Protein AF-A0A8B9J4V5-F1 (afdb_monomer)

Nearest PDB structures (foldseek):
  5u72-assembly2_C  TM=7.079E-01  e=1.259E-05  Homo sapiens
  4nqe-assembly2_C  TM=6.577E-01  e=4.053E-06  Homo sapiens
  4gup-assembly2_C  TM=6.700E-01  e=1.769E-05  Homo sapiens
  4l8s-assembly1_C  TM=6.247E-01  e=9.146E-05  Bos taurus
  1r3h-assembly3_E  TM=4.208E-01  e=2.739E-03  Mus musculus

Foldseek 3Di:
DPPPALFDQDPNWTKKKKKKKWKAFPDDPAARIKIWIDINNHTQWIAGNVVLAIDGDDPVVVVVCVVPVPVRVVVSVVRNCCVCPVRNPPPDDDDDDPGMFMWMKMWMDTPVDIDTDGDGD

Organism: Astyanax mexicanus (NCBI:txid7994)

Mean predicted aligned error: 9.32 Å

InterPro domains:
  IPR011161 MHC class I-like antigen recognition-like [PF00129] (15-79)
  IPR011162 MHC classes I/II-like antigen recognition protein [SSF54452] (15-84)
  IPR037055 MHC class I-like antigen recognition-like superfamily [G3DSA:3.30.500.10] (14-88)
  IPR050208 Antigen-presenting and immune regulatory MHC class I-related [PTHR16675] (15-79)

Structure (mmCIF, N/CA/C/O backbone):
data_AF-A0A8B9J4V5-F1
#
_entry.id   AF-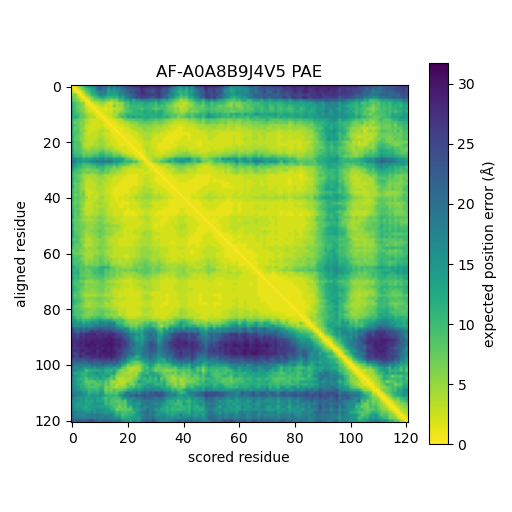A0A8B9J4V5-F1
#
loop_
_atom_site.group_PDB
_atom_site.id
_atom_site.type_symbol
_atom_site.label_atom_id
_atom_site.label_alt_id
_atom_site.label_comp_id
_atom_site.label_asym_id
_atom_site.label_entity_id
_atom_site.label_seq_id
_atom_site.pdbx_PDB_ins_code
_atom_site.Cartn_x
_atom_site.Cartn_y
_atom_site.Cartn_z
_atom_site.occupancy
_atom_site.B_iso_or_equiv
_atom_site.auth_seq_id
_atom_site.auth_comp_id
_atom_site.auth_asym_id
_atom_site.auth_atom_id
_atom_site.pdbx_PDB_model_num
ATOM 1 N N . VAL A 1 1 ? -16.315 10.382 7.952 1.00 37.84 1 VAL A N 1
ATOM 2 C CA . VAL A 1 1 ? -16.867 9.016 7.834 1.00 37.84 1 VAL A CA 1
ATOM 3 C C . VAL A 1 1 ? -15.758 8.084 8.271 1.00 37.84 1 VAL A C 1
ATOM 5 O O . VAL A 1 1 ? -14.775 7.970 7.551 1.00 37.84 1 VAL A O 1
ATOM 8 N N . GLU A 1 2 ? -15.838 7.581 9.500 1.00 45.06 2 GLU A N 1
ATOM 9 C CA . GLU A 1 2 ? -14.904 6.576 10.023 1.00 45.06 2 GLU A CA 1
ATOM 10 C C . GLU A 1 2 ? -15.069 5.318 9.153 1.00 45.06 2 GLU A C 1
ATOM 12 O O . GLU A 1 2 ? -16.216 4.938 8.883 1.00 45.06 2 GLU A O 1
ATOM 17 N N . PRO A 1 3 ? -13.990 4.744 8.593 1.00 52.16 3 PRO A N 1
ATOM 18 C CA . PRO A 1 3 ? -14.119 3.550 7.773 1.00 52.16 3 PRO A CA 1
ATOM 19 C C . PRO A 1 3 ? -14.739 2.432 8.618 1.00 52.16 3 PRO A C 1
ATOM 21 O O . PRO A 1 3 ? -14.485 2.334 9.817 1.00 52.16 3 PRO A O 1
ATOM 24 N N . GLN A 1 4 ? -15.596 1.621 7.999 1.00 53.38 4 GLN A N 1
ATOM 25 C CA . GLN A 1 4 ? -16.216 0.449 8.620 1.00 53.38 4 GLN A CA 1
ATOM 26 C C . GLN A 1 4 ? -15.150 -0.643 8.778 1.00 53.38 4 GLN A C 1
ATOM 28 O O . GLN A 1 4 ? -15.163 -1.642 8.069 1.00 53.38 4 GLN A O 1
ATOM 33 N N . THR A 1 5 ? -14.169 -0.422 9.647 1.00 61.75 5 THR A N 1
ATOM 34 C CA . THR A 1 5 ? -13.104 -1.387 9.891 1.00 61.75 5 THR A CA 1
ATOM 35 C C . THR A 1 5 ? -13.615 -2.499 10.805 1.00 61.75 5 THR A C 1
ATOM 37 O O . THR A 1 5 ? -14.456 -2.266 11.678 1.00 61.75 5 THR A O 1
ATOM 40 N N . ASN A 1 6 ? -13.113 -3.729 10.632 1.00 73.44 6 ASN A N 1
ATOM 41 C CA . ASN A 1 6 ? -13.451 -4.863 11.505 1.00 73.44 6 ASN A CA 1
ATOM 42 C C . ASN A 1 6 ? -12.721 -4.749 12.859 1.00 73.44 6 ASN A C 1
ATOM 44 O O . ASN A 1 6 ? -11.986 -5.649 13.270 1.00 73.44 6 ASN A O 1
ATOM 48 N N . VAL A 1 7 ? -12.885 -3.609 13.538 1.00 81.50 7 VAL A N 1
ATOM 49 C CA . VAL A 1 7 ? -12.220 -3.286 14.803 1.00 81.50 7 VAL A CA 1
ATOM 50 C C . VAL A 1 7 ? -12.655 -4.276 15.869 1.00 81.50 7 VAL A C 1
ATOM 52 O O . VAL A 1 7 ? -13.840 -4.404 16.190 1.00 81.50 7 VAL A O 1
ATOM 55 N N . LEU A 1 8 ? -11.682 -4.943 16.478 1.00 81.69 8 LEU A N 1
ATOM 56 C CA . LEU A 1 8 ? -11.948 -5.836 17.593 1.00 81.69 8 LEU A CA 1
ATOM 57 C C . LEU A 1 8 ? -12.141 -5.005 18.863 1.00 81.69 8 LEU A C 1
ATOM 59 O O . LEU A 1 8 ? -11.300 -4.181 19.216 1.00 81.69 8 LEU A O 1
ATOM 63 N N . THR A 1 9 ? -13.245 -5.230 19.574 1.00 83.00 9 THR A N 1
ATOM 64 C CA . THR A 1 9 ? -13.469 -4.632 20.898 1.00 83.00 9 THR A CA 1
ATOM 65 C C . THR A 1 9 ? -13.254 -5.700 21.960 1.00 83.00 9 THR A C 1
ATOM 67 O O . THR A 1 9 ? -14.018 -6.658 22.039 1.00 83.00 9 THR A O 1
ATOM 70 N N . ILE A 1 10 ? -12.212 -5.545 22.778 1.00 81.06 10 ILE A N 1
ATOM 71 C CA . ILE A 1 10 ? -11.876 -6.483 23.857 1.00 81.06 10 ILE A CA 1
ATOM 72 C C . ILE A 1 10 ? -11.976 -5.727 25.178 1.00 81.06 10 ILE A C 1
ATOM 74 O O . ILE A 1 10 ? -11.248 -4.761 25.391 1.00 81.06 10 ILE A O 1
ATOM 78 N N . ASN A 1 11 ? -12.882 -6.149 26.064 1.00 86.50 11 ASN A N 1
ATOM 79 C CA . ASN A 1 11 ? -13.113 -5.514 27.371 1.00 86.50 11 ASN A CA 1
ATOM 80 C C . ASN A 1 11 ? -13.381 -3.994 27.288 1.00 86.50 11 ASN A C 1
ATOM 82 O O . ASN A 1 11 ? -12.916 -3.230 28.127 1.00 86.50 11 ASN A O 1
ATOM 86 N N . GLY A 1 12 ? -14.091 -3.544 26.247 1.00 83.00 12 GLY A N 1
ATOM 87 C CA . GLY A 1 12 ? -14.386 -2.123 26.014 1.00 83.00 12 GLY A CA 1
ATOM 88 C C . GLY A 1 12 ? -13.245 -1.315 25.380 1.00 83.00 12 GLY A C 1
ATOM 89 O O . GLY A 1 12 ? -13.428 -0.134 25.101 1.00 83.00 12 GLY A O 1
ATOM 90 N N . VAL A 1 13 ? -12.094 -1.934 25.102 1.00 82.75 13 VAL A N 1
ATOM 91 C CA . VAL A 1 13 ? -10.969 -1.304 24.397 1.00 82.75 13 VAL A CA 1
ATOM 92 C C . VAL A 1 13 ? -11.043 -1.643 22.909 1.00 82.75 13 VAL A C 1
ATOM 94 O O . VAL A 1 13 ? -11.081 -2.823 22.547 1.00 82.75 13 VAL A O 1
ATOM 97 N N . LYS A 1 14 ? -11.031 -0.618 22.045 1.00 84.62 14 LYS A N 1
ATOM 98 C CA . LYS A 1 14 ? -10.863 -0.783 20.592 1.00 84.62 14 LYS A CA 1
ATOM 99 C C . LYS A 1 14 ? -9.416 -1.183 20.290 1.00 84.62 14 LYS A C 1
ATOM 101 O O . LYS A 1 14 ? -8.477 -0.505 20.709 1.00 84.62 14 LYS A O 1
ATOM 106 N N . LYS A 1 15 ? -9.249 -2.293 19.580 1.00 84.50 15 LYS A N 1
ATOM 107 C CA . LYS A 1 15 ? -7.967 -2.865 19.172 1.00 84.50 15 LYS A CA 1
ATOM 108 C C . LYS A 1 15 ? -7.835 -2.737 17.667 1.00 84.50 15 LYS A C 1
ATOM 110 O O . LYS A 1 15 ? -8.661 -3.287 16.939 1.00 84.50 15 LYS A O 1
ATOM 115 N N . HIS A 1 16 ? -6.780 -2.059 17.234 1.00 85.56 16 HIS A N 1
ATOM 116 C CA . HIS A 1 16 ? -6.459 -1.936 15.823 1.00 85.56 16 HIS A CA 1
ATOM 117 C C . HIS A 1 16 ? -5.276 -2.831 15.460 1.00 85.56 16 HIS A C 1
ATOM 119 O O . HIS A 1 16 ? -4.340 -3.020 16.243 1.00 85.56 16 HIS A O 1
ATOM 125 N N . SER A 1 17 ? -5.313 -3.392 14.259 1.00 85.38 17 SER A N 1
ATOM 126 C CA . SER A 1 17 ? -4.251 -4.244 13.728 1.00 85.38 17 SER A CA 1
ATOM 127 C C . SER A 1 17 ? -3.805 -3.747 12.363 1.00 85.38 17 SER A C 1
ATOM 129 O O . SER A 1 17 ? -4.627 -3.488 11.491 1.00 85.38 17 SER A O 1
ATOM 131 N N . LEU A 1 18 ? -2.495 -3.638 12.172 1.00 87.31 18 LEU A N 1
ATOM 132 C CA . LEU A 1 18 ? -1.867 -3.395 10.881 1.00 87.31 18 LEU A CA 1
ATOM 133 C C . LEU A 1 18 ? -1.054 -4.634 10.512 1.00 87.31 18 LEU A C 1
ATOM 135 O O . LEU A 1 18 ? -0.205 -5.073 11.289 1.00 87.31 18 LEU A O 1
ATOM 139 N N . ARG A 1 19 ? -1.308 -5.203 9.335 1.00 87.50 19 ARG A N 1
ATOM 140 C CA . ARG A 1 19 ? -0.560 -6.348 8.806 1.00 87.50 19 ARG A CA 1
ATOM 141 C C . ARG A 1 19 ? -0.011 -6.026 7.431 1.00 87.50 19 ARG A C 1
ATOM 143 O O . ARG A 1 19 ? -0.774 -5.646 6.546 1.00 87.50 19 ARG A O 1
ATOM 150 N N . ASN A 1 20 ? 1.289 -6.230 7.267 1.00 85.25 20 ASN A N 1
ATOM 151 C CA . ASN A 1 20 ? 1.982 -6.091 5.997 1.00 85.25 20 ASN A CA 1
ATOM 152 C C . ASN A 1 20 ? 2.434 -7.469 5.520 1.00 85.25 20 ASN A C 1
ATOM 154 O O . ASN A 1 20 ? 3.083 -8.213 6.258 1.00 85.25 20 ASN A O 1
ATOM 158 N N . PHE A 1 21 ? 2.082 -7.802 4.284 1.00 87.75 21 PHE A N 1
ATOM 159 C CA . PHE A 1 21 ? 2.484 -9.040 3.631 1.00 87.75 21 PHE A CA 1
ATOM 160 C C . PHE A 1 21 ? 3.405 -8.692 2.475 1.00 87.75 21 PHE A C 1
ATOM 162 O O . PHE A 1 21 ? 3.005 -7.958 1.574 1.00 87.75 21 PHE A O 1
ATOM 169 N N . PHE A 1 22 ? 4.611 -9.242 2.491 1.00 85.94 22 PHE A N 1
ATOM 170 C CA . PHE A 1 22 ? 5.577 -9.116 1.411 1.00 85.94 22 PHE A CA 1
ATOM 171 C C . PHE A 1 22 ? 5.739 -10.472 0.748 1.00 85.94 22 PHE A C 1
ATOM 173 O O . PHE A 1 22 ? 6.007 -11.463 1.428 1.00 85.94 22 PHE A O 1
ATOM 180 N N . THR A 1 23 ? 5.567 -10.526 -0.565 1.00 84.25 23 THR A N 1
ATOM 181 C CA . THR A 1 23 ? 5.710 -11.768 -1.326 1.00 84.25 23 THR A CA 1
ATOM 182 C C . THR A 1 23 ? 6.808 -11.590 -2.353 1.00 84.25 23 THR A C 1
ATOM 184 O O . THR A 1 23 ? 6.737 -10.661 -3.150 1.00 84.25 23 THR A O 1
ATOM 187 N N . GLY A 1 24 ? 7.803 -12.477 -2.323 1.00 81.62 24 GLY A N 1
ATOM 188 C CA . GLY A 1 24 ? 8.854 -12.573 -3.333 1.00 81.62 24 GLY A CA 1
ATOM 189 C C . GLY A 1 24 ? 8.743 -13.887 -4.107 1.00 81.62 24 GLY A C 1
ATOM 190 O O . GLY A 1 24 ? 8.751 -14.961 -3.493 1.00 81.62 24 GLY A O 1
ATOM 191 N N . VAL A 1 25 ? 8.635 -13.825 -5.436 1.00 79.88 25 VAL A N 1
ATOM 192 C CA . VAL A 1 25 ? 8.541 -15.009 -6.309 1.00 79.88 25 VAL A CA 1
ATOM 193 C C . VAL A 1 25 ? 9.352 -14.834 -7.583 1.00 79.88 25 VAL A C 1
ATOM 195 O O . VAL A 1 25 ? 9.415 -13.752 -8.142 1.00 79.88 25 VAL A O 1
ATOM 198 N N . THR A 1 26 ? 9.939 -15.915 -8.089 1.00 74.62 26 THR A N 1
ATOM 199 C CA . THR A 1 26 ? 10.714 -15.900 -9.336 1.00 74.62 26 THR A CA 1
ATOM 200 C C . THR A 1 26 ? 10.195 -16.965 -10.303 1.00 74.62 26 THR A C 1
ATOM 202 O O . THR A 1 26 ? 9.665 -17.996 -9.887 1.00 74.62 26 THR A O 1
ATOM 205 N N . GLY A 1 27 ? 10.333 -16.723 -11.611 1.00 69.94 27 GLY A N 1
ATOM 206 C CA . GLY A 1 27 ? 10.065 -17.734 -12.644 1.00 69.94 27 GLY A CA 1
ATOM 207 C C . GLY A 1 27 ? 8.590 -18.005 -12.971 1.00 69.94 27 GLY A C 1
ATOM 208 O O . GLY A 1 27 ? 8.288 -19.049 -13.545 1.00 69.94 27 GLY A O 1
ATOM 209 N N . ILE A 1 28 ? 7.675 -17.089 -12.638 1.00 78.00 28 ILE A N 1
ATOM 210 C CA . ILE A 1 28 ? 6.246 -17.157 -12.996 1.00 78.00 28 ILE A CA 1
ATOM 211 C C . ILE A 1 28 ? 5.760 -15.813 -13.563 1.00 78.00 28 ILE A C 1
ATOM 213 O O . ILE A 1 28 ? 6.390 -14.785 -13.334 1.00 78.00 28 ILE A O 1
ATOM 217 N N . ASN A 1 29 ? 4.634 -15.799 -14.290 1.00 82.88 29 ASN A N 1
ATOM 218 C CA . ASN A 1 29 ? 4.012 -14.573 -14.821 1.00 82.88 29 ASN A CA 1
ATOM 219 C C . ASN A 1 29 ? 3.244 -13.797 -13.726 1.00 82.88 29 ASN A C 1
ATOM 221 O O . ASN A 1 29 ? 2.036 -13.583 -13.822 1.00 82.88 29 ASN A O 1
ATOM 225 N N . PHE A 1 30 ? 3.938 -13.454 -12.644 1.00 83.81 30 PHE A N 1
ATOM 226 C CA . PHE A 1 30 ? 3.447 -12.704 -11.487 1.00 83.81 30 PHE A CA 1
ATOM 227 C C . PHE A 1 30 ? 4.542 -11.704 -11.073 1.00 83.81 30 PHE A C 1
ATOM 229 O O . PHE A 1 30 ? 5.714 -12.007 -11.308 1.00 83.81 30 PHE A O 1
ATOM 236 N N . PRO A 1 31 ? 4.210 -10.528 -10.502 1.00 87.44 31 PRO A N 1
ATOM 237 C CA . PRO A 1 31 ? 5.228 -9.575 -10.064 1.00 87.44 31 PRO A CA 1
ATOM 238 C C . PRO A 1 31 ? 6.242 -10.229 -9.129 1.00 87.44 31 PRO A C 1
ATOM 240 O O . PRO A 1 31 ? 5.861 -10.904 -8.175 1.00 87.44 31 PRO A O 1
ATOM 243 N N . GLU A 1 32 ? 7.531 -10.010 -9.384 1.00 87.69 32 GLU A N 1
ATOM 244 C CA . GLU A 1 32 ? 8.601 -10.620 -8.585 1.00 87.69 32 GLU A CA 1
ATOM 245 C C . GLU A 1 32 ? 8.505 -10.240 -7.102 1.00 87.69 32 GLU A C 1
ATOM 247 O O . GLU A 1 32 ? 8.871 -11.027 -6.229 1.00 87.69 32 GLU A O 1
ATOM 252 N N . PHE A 1 33 ? 7.948 -9.060 -6.818 1.00 87.88 33 PHE A N 1
ATOM 253 C CA . PHE A 1 33 ? 7.706 -8.573 -5.475 1.00 87.88 33 PHE A CA 1
ATOM 254 C C . PHE A 1 33 ? 6.356 -7.859 -5.370 1.00 87.88 33 PHE A C 1
ATOM 256 O O . PHE A 1 33 ? 6.036 -6.970 -6.164 1.00 87.88 33 PHE A O 1
ATOM 263 N N . THR A 1 34 ? 5.582 -8.203 -4.344 1.00 91.88 34 THR A N 1
ATOM 264 C CA . THR A 1 34 ? 4.365 -7.475 -3.970 1.00 91.88 34 THR A CA 1
ATOM 265 C C . THR A 1 34 ? 4.362 -7.141 -2.486 1.00 91.88 34 THR A C 1
ATOM 267 O O . THR A 1 34 ? 4.906 -7.884 -1.665 1.00 91.88 34 THR A O 1
ATOM 270 N N . ALA A 1 35 ? 3.725 -6.021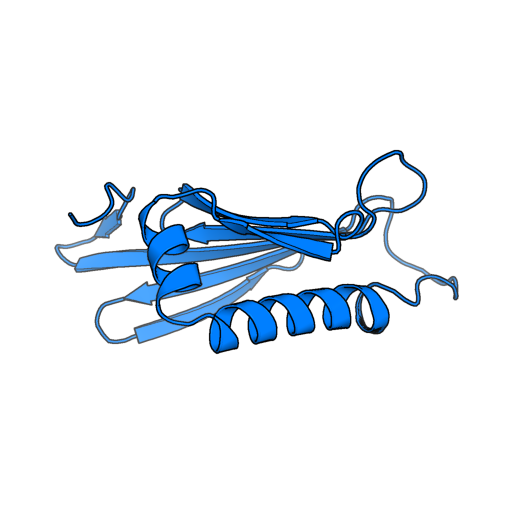 -2.139 1.00 91.88 35 ALA A N 1
ATOM 271 C CA . ALA A 1 35 ? 3.447 -5.660 -0.753 1.00 91.88 35 ALA A CA 1
ATOM 272 C C . ALA A 1 35 ? 1.957 -5.361 -0.569 1.00 91.88 35 ALA A C 1
ATOM 274 O O . ALA A 1 35 ? 1.361 -4.606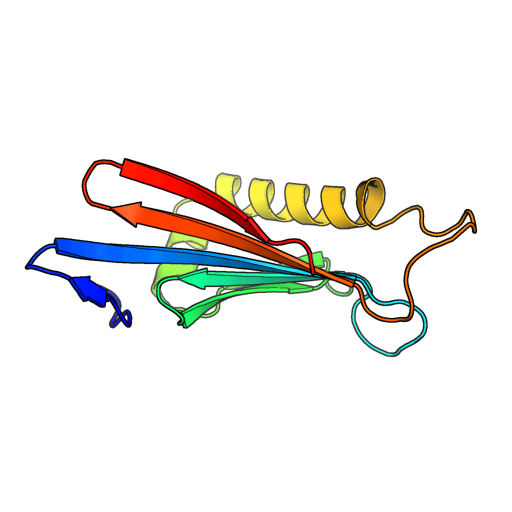 -1.337 1.00 91.88 35 ALA A O 1
ATOM 275 N N . VAL A 1 36 ? 1.342 -5.947 0.453 1.00 93.88 36 VAL A N 1
ATOM 276 C CA . VAL A 1 36 ? -0.075 -5.767 0.785 1.00 93.88 36 VAL A CA 1
ATOM 277 C C . VAL A 1 36 ? -0.180 -5.226 2.200 1.00 93.88 36 VAL A C 1
ATOM 279 O O . VAL A 1 36 ? 0.293 -5.872 3.132 1.00 93.88 36 VAL A O 1
ATOM 282 N N . GLY A 1 37 ? -0.828 -4.072 2.358 1.00 91.75 37 GLY A N 1
ATOM 283 C CA . GLY A 1 37 ? -1.143 -3.500 3.665 1.00 91.75 37 GLY A CA 1
ATOM 284 C C . GLY A 1 37 ? -2.609 -3.721 4.025 1.00 91.75 37 GLY A C 1
ATOM 285 O O . GLY A 1 37 ? -3.510 -3.409 3.238 1.00 91.75 37 GLY A O 1
ATOM 286 N N . MET A 1 38 ? -2.836 -4.244 5.229 1.00 92.00 38 MET A N 1
ATOM 287 C CA . MET A 1 38 ? -4.154 -4.521 5.795 1.00 92.00 38 MET A CA 1
ATOM 288 C C . MET A 1 38 ? -4.334 -3.771 7.114 1.00 92.00 38 MET A C 1
ATOM 290 O O . MET A 1 38 ? -3.508 -3.934 8.009 1.00 92.00 38 MET A O 1
ATOM 294 N N . VAL A 1 39 ? -5.432 -3.037 7.279 1.00 88.75 39 VAL A N 1
ATOM 295 C CA . VAL A 1 39 ? -5.842 -2.461 8.567 1.00 88.75 39 VAL A CA 1
ATOM 296 C C . VAL A 1 39 ? -7.119 -3.149 9.023 1.00 88.75 39 VAL A C 1
ATOM 298 O O . VAL A 1 39 ? -8.066 -3.261 8.255 1.00 88.75 39 VAL A O 1
ATOM 301 N N . ASP A 1 40 ? -7.134 -3.691 10.239 1.00 89.19 40 ASP A N 1
ATOM 302 C CA . ASP A 1 40 ? -8.297 -4.383 10.813 1.00 89.19 40 ASP A CA 1
ATOM 303 C C . ASP A 1 40 ? -8.872 -5.467 9.883 1.00 89.19 40 ASP A C 1
ATOM 305 O O . ASP A 1 40 ? -10.077 -5.665 9.751 1.00 89.19 40 ASP A O 1
ATOM 309 N N . GLY A 1 41 ? -7.975 -6.171 9.184 1.00 88.31 41 GLY A N 1
ATOM 310 C CA . GLY A 1 41 ? -8.341 -7.218 8.228 1.00 88.31 41 GLY A CA 1
ATOM 311 C C . GLY A 1 41 ? -8.895 -6.727 6.887 1.00 88.31 41 GLY A C 1
ATOM 312 O O . GLY A 1 41 ? -9.224 -7.568 6.057 1.00 88.31 41 GLY A O 1
ATOM 313 N N . GLU A 1 42 ? -8.944 -5.420 6.635 1.00 91.31 42 GLU A N 1
ATOM 314 C CA . GLU A 1 42 ? -9.305 -4.830 5.344 1.00 91.31 42 GLU A CA 1
ATOM 315 C C . GLU A 1 42 ? -8.056 -4.372 4.581 1.00 91.31 42 GLU A C 1
ATOM 317 O O . GLU A 1 42 ? -7.183 -3.699 5.133 1.00 91.31 42 GLU A O 1
ATOM 322 N N . GLN A 1 43 ? -7.964 -4.722 3.296 1.00 93.31 43 GLN A N 1
ATOM 323 C CA . GLN A 1 43 ? -6.868 -4.268 2.446 1.00 93.31 43 GLN A CA 1
ATOM 324 C C . GLN A 1 43 ? -7.031 -2.791 2.111 1.00 93.31 43 GLN A C 1
ATOM 326 O O . GLN A 1 43 ? -8.002 -2.409 1.464 1.00 93.31 43 GLN A O 1
ATOM 331 N N . PHE A 1 44 ? -6.030 -1.980 2.446 1.00 92.44 44 PHE A N 1
ATOM 332 C CA . PHE A 1 44 ? -6.037 -0.560 2.097 1.00 92.44 44 PHE A CA 1
ATOM 333 C C . PHE A 1 44 ? -5.020 -0.197 1.018 1.00 92.44 44 PHE A C 1
ATOM 335 O O . PHE A 1 44 ? -5.194 0.812 0.336 1.00 92.44 44 PHE A O 1
ATOM 342 N N . VAL A 1 45 ? -3.995 -1.026 0.799 1.00 94.44 45 VAL A N 1
ATOM 343 C CA . VAL A 1 45 ? -2.949 -0.735 -0.184 1.00 94.44 45 VAL A CA 1
ATOM 344 C C . VAL A 1 45 ? -2.356 -1.995 -0.820 1.00 94.44 45 VAL A C 1
ATOM 346 O O . VAL A 1 45 ? -2.339 -3.074 -0.222 1.00 94.44 45 VAL A O 1
ATOM 349 N N . HIS A 1 46 ? -1.892 -1.857 -2.063 1.00 95.31 46 HIS A N 1
ATOM 350 C CA . HIS A 1 46 ? -1.171 -2.889 -2.807 1.00 95.31 46 HIS A CA 1
ATOM 351 C C . HIS A 1 46 ? -0.022 -2.282 -3.608 1.00 95.31 46 HIS A C 1
ATOM 353 O O . HIS A 1 46 ? -0.261 -1.367 -4.389 1.00 95.31 46 HIS A O 1
ATOM 359 N N . TYR A 1 47 ? 1.178 -2.828 -3.474 1.00 94.69 47 TYR A N 1
ATOM 360 C CA . TYR A 1 47 ? 2.318 -2.538 -4.335 1.00 94.69 47 TYR A CA 1
ATOM 361 C C . TYR A 1 47 ? 2.621 -3.718 -5.252 1.00 94.69 47 TYR A C 1
ATOM 363 O O . TYR A 1 47 ? 2.608 -4.868 -4.810 1.00 94.69 47 TYR A O 1
ATOM 371 N N . ASP A 1 48 ? 2.943 -3.403 -6.503 1.00 92.62 48 ASP A N 1
ATOM 372 C CA . ASP A 1 48 ? 3.292 -4.350 -7.559 1.00 92.62 48 ASP A CA 1
ATOM 373 C C . ASP A 1 48 ? 4.631 -3.944 -8.194 1.00 92.62 48 ASP A C 1
ATOM 375 O O . ASP A 1 48 ? 4.780 -2.807 -8.650 1.00 92.62 48 ASP A O 1
ATOM 379 N N . SER A 1 49 ? 5.618 -4.847 -8.224 1.00 91.88 49 SER A N 1
ATOM 380 C CA . SER A 1 49 ? 6.945 -4.541 -8.769 1.00 91.88 49 SER A CA 1
ATOM 381 C C . SER A 1 49 ? 7.010 -4.430 -10.295 1.00 91.88 49 SER A C 1
ATOM 383 O O . SER A 1 49 ? 7.960 -3.826 -10.802 1.00 91.88 49 SER A O 1
ATOM 385 N N . ASN A 1 50 ? 6.015 -4.939 -11.032 1.00 91.62 50 ASN A N 1
ATOM 386 C C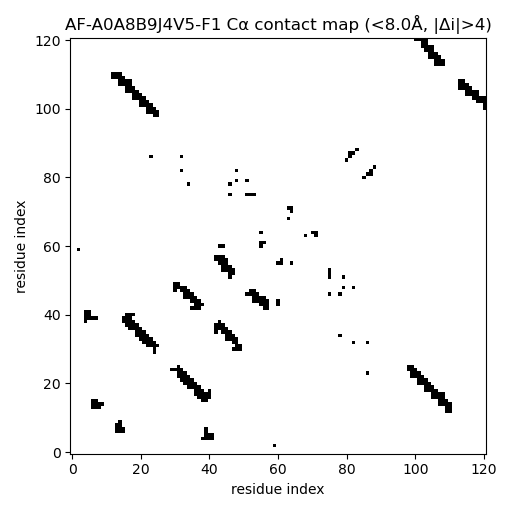A . ASN A 1 50 ? 5.932 -4.775 -12.484 1.00 91.62 50 ASN A CA 1
ATOM 387 C C . ASN A 1 50 ? 5.566 -3.336 -12.841 1.00 91.62 50 ASN A C 1
ATOM 389 O O . ASN A 1 50 ? 6.173 -2.745 -13.733 1.00 91.62 50 ASN A O 1
ATOM 393 N N . THR A 1 51 ? 4.585 -2.761 -12.139 1.00 93.38 51 THR A N 1
ATOM 394 C CA . THR A 1 51 ? 4.188 -1.359 -12.346 1.00 93.38 51 THR A CA 1
ATOM 395 C C . THR A 1 51 ? 5.032 -0.398 -11.514 1.00 93.38 51 THR A C 1
ATOM 397 O O . THR A 1 51 ? 5.116 0.777 -11.848 1.00 93.38 51 THR A O 1
ATOM 400 N N . ARG A 1 52 ? 5.680 -0.898 -10.452 1.00 91.44 52 ARG A N 1
ATOM 401 C CA . ARG A 1 52 ? 6.405 -0.124 -9.429 1.00 91.44 52 ARG A CA 1
ATOM 402 C C . ARG A 1 52 ? 5.535 0.947 -8.778 1.00 91.44 52 ARG A C 1
ATOM 404 O O . ARG A 1 52 ? 6.018 2.015 -8.415 1.00 91.44 52 ARG A O 1
ATOM 411 N N . GLU A 1 53 ? 4.255 0.638 -8.616 1.00 91.62 53 GLU A N 1
ATOM 412 C CA . GLU A 1 53 ? 3.259 1.559 -8.076 1.00 91.62 53 GLU A CA 1
ATOM 413 C C . GLU A 1 53 ? 2.643 0.997 -6.805 1.00 91.62 53 GLU A C 1
ATOM 415 O O . GLU 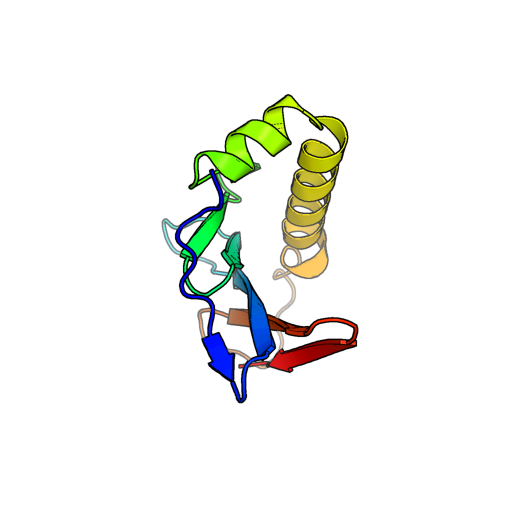A 1 53 ? 2.233 -0.165 -6.756 1.00 91.62 53 GLU A O 1
ATOM 420 N N . GLN A 1 54 ? 2.489 1.867 -5.812 1.00 92.69 54 GLN A N 1
ATOM 421 C CA . GLN A 1 54 ? 1.632 1.635 -4.665 1.00 92.69 54 GLN A CA 1
ATOM 422 C C . GLN A 1 54 ? 0.224 2.151 -4.995 1.00 92.69 54 GLN A C 1
ATOM 424 O O . GLN A 1 54 ? 0.040 3.311 -5.362 1.00 92.69 54 GLN A O 1
ATOM 429 N N . ARG A 1 55 ? -0.783 1.276 -4.914 1.00 94.69 55 ARG A N 1
ATOM 430 C CA . ARG A 1 55 ? -2.171 1.555 -5.305 1.00 94.69 55 ARG A CA 1
ATOM 431 C C . ARG A 1 55 ? -3.101 1.552 -4.092 1.00 94.69 55 ARG A C 1
ATOM 433 O O . ARG A 1 55 ? -3.189 0.523 -3.412 1.00 94.69 55 ARG A O 1
ATOM 440 N N . PRO A 1 56 ? -3.844 2.646 -3.850 1.00 94.12 56 PRO A N 1
ATOM 441 C CA . PRO A 1 56 ? -4.836 2.696 -2.786 1.00 94.12 56 PRO A CA 1
ATOM 442 C C . PRO A 1 56 ? -6.041 1.800 -3.113 1.00 94.12 56 PRO A C 1
ATOM 444 O O . PRO A 1 56 ? -6.498 1.746 -4.258 1.00 94.12 56 PRO A O 1
ATOM 447 N N . LYS A 1 57 ? -6.572 1.098 -2.108 1.00 94.56 57 LYS A N 1
ATOM 448 C CA . LYS A 1 57 ? -7.721 0.181 -2.241 1.00 94.56 57 LYS A CA 1
ATOM 449 C C . LYS A 1 57 ? -8.997 0.675 -1.560 1.00 94.56 57 LYS A C 1
ATOM 451 O O . LYS A 1 57 ? -10.070 0.182 -1.887 1.00 94.56 57 LYS A O 1
ATOM 456 N N . THR A 1 58 ? -8.900 1.684 -0.698 1.00 89.88 58 THR A N 1
ATOM 457 C CA . THR A 1 58 ? -10.039 2.285 0.013 1.00 89.88 58 THR A CA 1
ATOM 458 C C . THR A 1 58 ? -10.105 3.796 -0.220 1.00 89.88 58 THR A C 1
ATOM 460 O O . THR A 1 58 ? -9.112 4.435 -0.565 1.00 89.88 58 THR A O 1
ATOM 463 N N . GLU A 1 59 ? -11.279 4.402 -0.029 1.00 90.38 59 GLU A N 1
ATOM 464 C CA . GLU A 1 59 ? -11.463 5.847 -0.252 1.00 90.38 59 GLU A CA 1
ATOM 465 C C . GLU A 1 59 ? -10.677 6.717 0.731 1.00 90.38 59 GLU A C 1
ATOM 467 O O . GLU A 1 59 ? -10.237 7.810 0.384 1.00 90.38 59 GLU A O 1
ATOM 472 N N . TRP A 1 60 ? -10.478 6.245 1.961 1.00 87.88 60 TRP A N 1
ATOM 473 C CA . TRP A 1 60 ? -9.744 7.014 2.960 1.00 87.88 60 TRP A CA 1
ATOM 474 C C . TRP A 1 60 ? -8.256 7.105 2.615 1.00 87.88 60 TRP A C 1
ATOM 476 O O . TRP A 1 60 ? -7.687 8.184 2.746 1.00 87.88 60 TRP A O 1
ATOM 486 N N . ILE A 1 61 ? -7.641 6.034 2.095 1.00 90.69 61 ILE A N 1
ATOM 487 C CA . ILE A 1 61 ? -6.228 6.098 1.714 1.00 90.69 61 ILE A CA 1
ATOM 488 C C . ILE A 1 61 ? -6.038 6.938 0.446 1.00 90.69 61 ILE A C 1
ATOM 490 O O . ILE A 1 61 ? -5.055 7.656 0.351 1.00 90.69 61 ILE A O 1
ATOM 494 N N . LYS A 1 62 ? -7.007 6.969 -0.485 1.00 90.81 62 LYS A N 1
ATOM 495 C CA . LYS A 1 62 ? -6.958 7.871 -1.654 1.00 90.81 62 LYS A CA 1
ATOM 496 C C . LYS A 1 62 ? -6.875 9.342 -1.248 1.00 90.81 62 LYS A C 1
ATOM 498 O O . LYS A 1 62 ? -6.191 10.107 -1.916 1.00 90.81 62 LYS A O 1
ATOM 503 N N . LYS A 1 63 ? -7.557 9.726 -0.164 1.00 89.88 63 LYS A N 1
ATOM 504 C CA . LYS A 1 63 ? -7.455 11.083 0.388 1.00 89.88 63 LYS A CA 1
ATOM 505 C C . LYS A 1 63 ? -6.052 11.353 0.911 1.00 89.88 63 LYS A C 1
ATOM 507 O O . LYS A 1 63 ? -5.475 12.350 0.519 1.00 89.88 63 LYS A O 1
ATOM 512 N N . VAL A 1 64 ? -5.465 10.413 1.658 1.00 86.50 64 VAL A N 1
ATOM 513 C CA . VAL A 1 64 ? -4.068 10.516 2.123 1.00 86.50 64 VAL A CA 1
ATOM 514 C C . VAL A 1 64 ? -3.096 10.694 0.954 1.00 86.50 64 VAL A C 1
ATOM 516 O O . VAL A 1 64 ? -2.225 11.546 1.035 1.00 86.50 64 VAL A O 1
ATOM 519 N N . VAL A 1 65 ? -3.274 9.964 -0.156 1.00 89.38 65 VAL A N 1
ATOM 520 C CA . VAL A 1 65 ? -2.441 10.138 -1.366 1.00 89.38 65 VAL A CA 1
ATOM 521 C C . VAL A 1 65 ? -2.518 11.567 -1.918 1.00 89.38 65 VAL A C 1
ATOM 523 O O . VAL A 1 65 ? -1.517 12.093 -2.395 1.00 89.38 65 VAL A O 1
ATOM 526 N N . GLY A 1 66 ? -3.703 12.184 -1.892 1.00 87.56 66 GLY A N 1
ATOM 527 C CA . GLY A 1 66 ? -3.899 13.558 -2.358 1.00 87.56 66 GLY A CA 1
ATOM 528 C C . GLY A 1 66 ? -3.433 14.619 -1.358 1.00 87.56 66 GLY A C 1
ATOM 529 O O . GLY A 1 66 ? -2.905 15.647 -1.773 1.00 87.56 66 GLY A O 1
ATOM 530 N N . ASP A 1 67 ? -3.620 14.361 -0.064 1.00 92.31 67 ASP A N 1
ATOM 531 C CA . ASP A 1 67 ? -3.307 15.290 1.022 1.00 92.31 67 ASP A CA 1
ATOM 532 C C . ASP A 1 67 ? -1.799 15.308 1.346 1.00 92.31 67 ASP A C 1
ATOM 534 O O . ASP A 1 67 ? -1.266 16.357 1.701 1.00 92.31 67 ASP A O 1
ATOM 538 N N . ASP A 1 68 ? -1.105 14.172 1.196 1.00 91.19 68 ASP A N 1
ATOM 539 C CA . ASP A 1 68 ? 0.328 14.007 1.471 1.00 91.19 68 ASP A CA 1
ATOM 540 C C . ASP A 1 68 ? 1.012 13.131 0.402 1.00 91.19 68 ASP A C 1
ATOM 542 O O . ASP A 1 68 ? 1.302 11.940 0.576 1.00 91.19 68 ASP A O 1
ATOM 546 N N . ALA A 1 69 ? 1.261 13.745 -0.755 1.00 90.75 69 ALA A N 1
ATOM 547 C CA . ALA A 1 69 ? 1.918 13.084 -1.879 1.00 90.75 69 ALA A CA 1
ATOM 548 C C . ALA A 1 69 ? 3.396 12.743 -1.600 1.00 90.75 69 ALA A C 1
ATOM 550 O O . ALA A 1 69 ? 3.916 11.781 -2.166 1.00 90.75 69 ALA A O 1
ATOM 551 N N . GLU A 1 70 ? 4.075 13.508 -0.737 1.00 93.12 70 GLU A N 1
ATOM 552 C CA . GLU A 1 70 ? 5.482 13.272 -0.383 1.00 93.12 70 GLU A CA 1
ATOM 553 C C . GLU A 1 70 ? 5.632 12.012 0.474 1.00 93.12 70 GLU A C 1
ATOM 555 O O . GLU A 1 70 ? 6.510 11.180 0.210 1.00 93.12 70 GLU A O 1
ATOM 560 N N . TYR A 1 71 ? 4.738 11.819 1.449 1.00 87.81 71 TYR A N 1
ATOM 561 C CA . TYR A 1 71 ? 4.662 10.579 2.214 1.00 87.81 71 TYR A CA 1
ATOM 562 C C . TYR A 1 71 ? 4.434 9.373 1.296 1.00 87.81 71 TYR A C 1
ATOM 564 O O . TYR A 1 71 ? 5.164 8.383 1.372 1.00 87.81 71 TYR A O 1
ATOM 572 N N . TRP A 1 72 ? 3.473 9.470 0.373 1.00 91.88 72 TRP A N 1
ATOM 573 C CA . TRP A 1 72 ? 3.156 8.371 -0.542 1.00 91.88 72 TRP A CA 1
ATOM 574 C C . TRP A 1 72 ? 4.316 7.996 -1.476 1.00 91.88 72 TRP A C 1
ATOM 576 O O . TRP A 1 72 ? 4.596 6.812 -1.692 1.00 91.88 72 TRP A O 1
ATOM 586 N N . ASP A 1 73 ? 5.017 8.994 -2.019 1.00 93.19 73 ASP A N 1
ATOM 587 C CA . ASP A 1 73 ? 6.210 8.780 -2.843 1.00 93.19 73 ASP A CA 1
ATOM 588 C C . ASP A 1 73 ? 7.349 8.148 -2.027 1.00 93.19 73 ASP A C 1
ATOM 590 O O . ASP A 1 73 ? 8.024 7.229 -2.498 1.00 93.19 73 ASP A O 1
ATOM 594 N N . THR A 1 74 ? 7.520 8.569 -0.772 1.00 93.12 74 THR A N 1
ATOM 595 C CA . THR A 1 74 ? 8.520 7.999 0.139 1.00 93.12 74 THR A CA 1
ATOM 596 C C . THR A 1 74 ? 8.246 6.523 0.428 1.00 93.12 74 THR A C 1
ATOM 598 O O . THR A 1 74 ? 9.147 5.695 0.273 1.00 93.12 74 THR A O 1
ATOM 601 N N . GLU A 1 75 ? 7.008 6.161 0.772 1.00 91.38 75 GLU A N 1
ATOM 602 C CA . GLU A 1 75 ? 6.605 4.762 0.982 1.00 91.38 75 GLU A CA 1
ATOM 603 C C . GLU A 1 75 ? 6.816 3.921 -0.286 1.00 91.38 75 GLU A C 1
ATOM 605 O O . GLU A 1 75 ? 7.395 2.830 -0.240 1.00 91.38 75 GLU A O 1
ATOM 610 N N . THR A 1 76 ? 6.458 4.467 -1.452 1.00 92.19 76 THR A N 1
ATOM 611 C CA . THR A 1 76 ? 6.669 3.793 -2.740 1.00 92.19 76 THR A CA 1
ATOM 612 C C . THR A 1 76 ? 8.161 3.546 -3.001 1.00 92.19 76 THR A C 1
ATOM 614 O O . THR A 1 76 ? 8.552 2.446 -3.403 1.00 92.19 76 THR A O 1
ATOM 617 N N . LYS A 1 77 ? 9.029 4.528 -2.724 1.00 93.81 77 LYS A N 1
ATOM 618 C CA . LYS A 1 77 ? 10.491 4.396 -2.853 1.00 93.81 77 LYS A CA 1
ATOM 619 C C . LYS A 1 77 ? 11.078 3.370 -1.887 1.00 93.81 77 LYS A C 1
ATOM 621 O O . LYS A 1 77 ? 11.990 2.642 -2.279 1.00 93.81 77 LYS A O 1
ATOM 626 N N . ILE A 1 78 ? 10.555 3.268 -0.664 1.00 90.06 78 ILE A N 1
ATOM 627 C CA . ILE A 1 78 ? 10.965 2.241 0.306 1.00 90.06 78 ILE A CA 1
ATOM 628 C C . ILE A 1 78 ? 10.649 0.844 -0.237 1.00 90.06 78 ILE A C 1
ATOM 630 O O . ILE A 1 78 ? 11.502 -0.042 -0.178 1.00 90.06 78 ILE A O 1
ATOM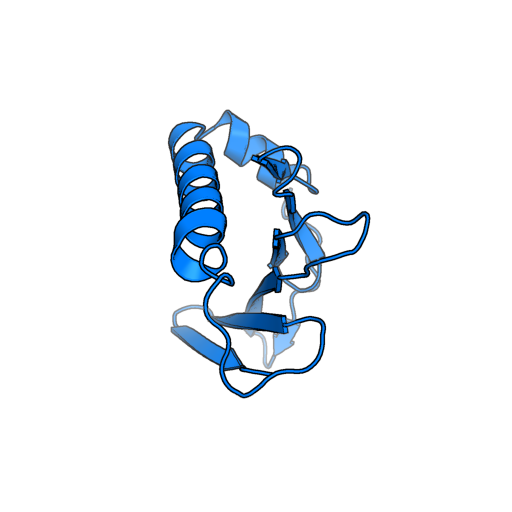 634 N N . LEU A 1 79 ? 9.465 0.646 -0.823 1.00 90.12 79 LEU A N 1
ATOM 635 C CA . LEU A 1 79 ? 9.073 -0.637 -1.414 1.00 90.12 79 LEU A CA 1
ATOM 636 C C . LEU A 1 79 ? 9.906 -0.988 -2.652 1.00 90.12 79 LEU A C 1
ATOM 638 O O . LEU A 1 79 ? 10.319 -2.138 -2.805 1.00 90.12 79 LEU A O 1
ATOM 642 N N . ILE A 1 80 ? 10.230 0.002 -3.490 1.00 91.06 80 ILE A N 1
ATOM 643 C CA . ILE A 1 80 ? 11.173 -0.172 -4.605 1.00 91.06 80 ILE A CA 1
ATOM 644 C C . ILE A 1 80 ? 12.551 -0.580 -4.074 1.00 91.06 80 ILE A C 1
ATOM 646 O O . ILE A 1 80 ? 13.135 -1.534 -4.578 1.00 91.06 80 ILE A O 1
ATOM 650 N N . HIS A 1 81 ? 13.060 0.101 -3.046 1.00 88.25 81 HIS A N 1
ATOM 651 C CA . HIS A 1 81 ? 14.351 -0.221 -2.443 1.00 88.25 81 HIS A CA 1
ATOM 652 C C . HIS A 1 81 ? 14.363 -1.631 -1.838 1.00 88.25 81 HIS A C 1
ATOM 654 O O . HIS A 1 81 ? 15.311 -2.388 -2.052 1.00 88.25 81 HIS A O 1
ATOM 660 N N . ALA A 1 82 ? 13.300 -2.014 -1.126 1.00 82.88 82 ALA A N 1
ATOM 661 C CA . ALA A 1 82 ? 13.145 -3.359 -0.585 1.00 82.88 82 ALA A CA 1
ATOM 662 C C . ALA A 1 82 ? 13.170 -4.403 -1.708 1.00 82.88 82 ALA A C 1
ATOM 664 O O . ALA A 1 82 ? 13.916 -5.378 -1.612 1.00 82.88 82 ALA A O 1
ATOM 665 N N . HIS A 1 83 ? 12.430 -4.170 -2.795 1.00 84.38 83 HIS A N 1
ATOM 666 C CA . HIS A 1 83 ? 12.451 -5.032 -3.971 1.00 84.38 83 HIS A CA 1
ATOM 667 C C . HIS A 1 83 ? 13.852 -5.145 -4.584 1.00 84.38 83 HIS A C 1
ATOM 6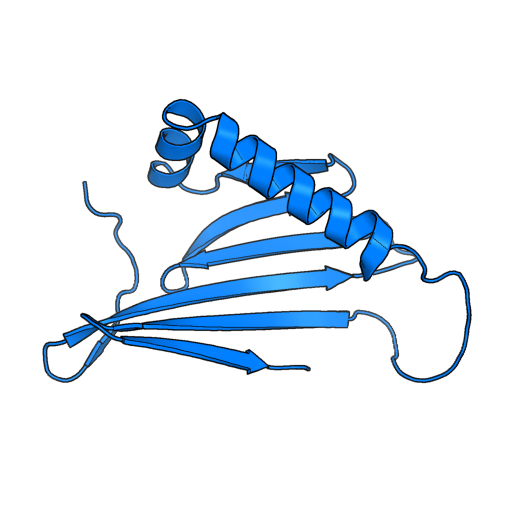69 O O . HIS A 1 83 ? 14.279 -6.253 -4.868 1.00 84.38 83 HIS A O 1
ATOM 675 N N . THR A 1 84 ? 14.594 -4.051 -4.774 1.00 80.88 84 THR A N 1
ATOM 676 C CA . THR A 1 84 ? 15.868 -4.094 -5.515 1.00 80.88 84 THR A CA 1
ATOM 677 C C . THR A 1 84 ? 17.071 -4.530 -4.679 1.00 80.88 84 THR A C 1
ATOM 679 O O . THR A 1 84 ? 17.999 -5.124 -5.225 1.00 80.88 84 THR A O 1
ATOM 682 N N . HIS A 1 85 ? 17.089 -4.243 -3.374 1.00 71.69 85 HIS A N 1
ATOM 683 C CA . HIS A 1 85 ? 18.262 -4.477 -2.519 1.00 71.69 85 HIS A CA 1
ATOM 684 C C . HIS A 1 85 ? 18.078 -5.607 -1.513 1.00 71.69 85 HIS A C 1
ATOM 686 O O . HIS A 1 85 ? 19.026 -6.351 -1.266 1.00 71.69 85 HIS A O 1
ATOM 692 N N . THR A 1 86 ? 16.882 -5.753 -0.946 1.00 63.78 86 THR A N 1
ATOM 693 C CA . THR A 1 86 ? 16.608 -6.782 0.067 1.00 63.78 86 THR A CA 1
ATOM 694 C C . THR A 1 86 ? 16.129 -8.070 -0.589 1.00 63.78 86 THR A C 1
ATOM 696 O O . THR A 1 86 ? 16.633 -9.146 -0.280 1.00 63.78 86 THR A O 1
ATOM 699 N N . TYR A 1 87 ? 15.193 -7.946 -1.530 1.00 62.94 87 TYR A N 1
ATOM 700 C CA . TYR A 1 87 ? 14.612 -9.055 -2.285 1.00 62.94 87 TYR A CA 1
ATOM 701 C C . TYR A 1 87 ? 15.166 -9.160 -3.719 1.00 62.94 87 TYR A C 1
ATOM 703 O O . TYR A 1 87 ? 14.791 -10.062 -4.445 1.00 62.94 87 TYR A O 1
ATOM 711 N N . GLY A 1 88 ? 16.056 -8.264 -4.151 1.00 55.66 88 GLY A N 1
ATOM 712 C CA . GLY A 1 88 ? 16.565 -8.226 -5.529 1.00 55.66 88 GLY A CA 1
ATOM 713 C C . GLY A 1 88 ? 17.825 -9.061 -5.808 1.00 55.66 88 GLY A C 1
ATOM 714 O O . GLY A 1 88 ? 17.966 -9.574 -6.920 1.00 55.66 88 GLY A O 1
ATOM 715 N N . PRO A 1 89 ? 18.770 -9.272 -4.863 1.00 53.75 89 PRO A N 1
ATOM 716 C CA . PRO A 1 89 ? 19.969 -10.054 -5.147 1.00 53.75 89 PRO A CA 1
ATOM 717 C C . PRO A 1 89 ? 19.744 -11.560 -4.918 1.00 53.75 89 PRO A C 1
ATOM 719 O O . PRO A 1 89 ? 20.460 -12.190 -4.147 1.00 53.75 89 PRO A O 1
ATOM 722 N N . PHE A 1 90 ? 18.808 -12.184 -5.642 1.00 51.25 90 PHE A N 1
ATOM 723 C CA . PHE A 1 90 ? 18.651 -13.653 -5.672 1.00 51.25 90 PHE A CA 1
ATOM 724 C C . PHE A 1 90 ? 19.613 -14.367 -6.651 1.00 51.25 90 PHE A C 1
ATOM 726 O O . PHE A 1 90 ? 19.440 -15.540 -6.970 1.00 51.25 90 PHE A O 1
ATOM 733 N N . HIS A 1 91 ? 20.676 -13.691 -7.102 1.00 45.12 91 HIS A N 1
ATOM 734 C CA . HIS A 1 91 ? 21.673 -14.228 -8.043 1.00 45.12 91 HIS A CA 1
ATOM 735 C C . HIS A 1 91 ? 22.852 -14.991 -7.399 1.00 45.12 91 HIS A C 1
ATOM 737 O O . HIS A 1 91 ? 23.805 -15.335 -8.101 1.00 45.12 91 HIS A O 1
ATOM 743 N N . ARG A 1 92 ? 22.835 -15.298 -6.092 1.00 38.06 92 ARG A N 1
ATOM 744 C CA . ARG A 1 92 ? 23.823 -16.218 -5.489 1.00 38.06 92 ARG A CA 1
ATOM 745 C C . ARG A 1 92 ? 23.136 -17.378 -4.764 1.00 38.06 92 ARG A C 1
ATOM 747 O O . ARG A 1 92 ? 22.437 -17.141 -3.782 1.00 38.06 92 ARG A O 1
ATOM 754 N N . PRO A 1 93 ? 23.332 -18.626 -5.230 1.00 45.75 93 PRO A N 1
ATOM 755 C CA . PRO A 1 93 ? 22.702 -19.793 -4.643 1.00 45.75 93 PRO A CA 1
ATOM 756 C C . PRO A 1 93 ? 23.466 -20.180 -3.380 1.00 45.75 93 PRO A C 1
ATOM 758 O O . PRO A 1 93 ? 24.683 -20.331 -3.435 1.00 45.75 93 PRO A O 1
ATOM 761 N N . CYS A 1 94 ? 22.761 -20.348 -2.261 1.00 34.25 94 CYS A N 1
ATOM 762 C CA . CYS A 1 94 ? 22.961 -21.482 -1.360 1.00 34.25 94 CYS A CA 1
ATOM 763 C C . CYS A 1 94 ? 21.946 -21.463 -0.208 1.00 34.25 94 CYS A C 1
ATOM 765 O O . CYS A 1 94 ? 21.956 -20.567 0.625 1.00 34.25 94 CYS A O 1
ATOM 767 N N . VAL A 1 95 ? 21.164 -22.549 -0.183 1.00 37.81 95 VAL A N 1
ATOM 768 C CA . VAL A 1 95 ? 20.463 -23.202 0.936 1.00 37.81 95 VAL A CA 1
ATOM 769 C C . VAL A 1 95 ? 19.334 -22.448 1.654 1.00 37.81 95 VAL A C 1
ATOM 771 O O . VAL A 1 95 ? 19.554 -21.444 2.314 1.00 37.81 95 VAL A O 1
ATOM 774 N N . PHE A 1 96 ? 18.140 -23.071 1.628 1.00 38.16 96 PHE A N 1
ATOM 775 C CA . PHE A 1 96 ? 16.911 -22.683 2.344 1.00 38.16 96 PHE A CA 1
ATOM 776 C C . PHE A 1 96 ? 16.226 -21.480 1.664 1.00 38.16 96 PHE A C 1
ATOM 778 O O . PHE A 1 96 ? 16.633 -20.347 1.842 1.00 38.16 96 PHE A O 1
ATOM 785 N N . TRP A 1 97 ? 15.300 -21.641 0.718 1.00 35.16 97 TRP A N 1
ATOM 786 C CA . TRP A 1 97 ? 13.912 -22.066 0.915 1.00 35.16 97 TRP A CA 1
ATOM 787 C C . TRP A 1 97 ? 13.307 -22.484 -0.439 1.00 35.16 97 TRP A C 1
ATOM 789 O O . TRP A 1 97 ? 13.660 -21.938 -1.484 1.00 35.16 97 TRP A O 1
ATOM 799 N N . LYS A 1 98 ? 12.391 -23.458 -0.442 1.00 28.89 98 LYS A N 1
ATOM 800 C CA . LYS A 1 98 ? 11.620 -23.821 -1.641 1.00 28.89 98 LYS A CA 1
ATOM 801 C C . LYS A 1 98 ? 10.622 -22.701 -1.967 1.00 28.89 98 LYS A C 1
ATOM 803 O O . LYS A 1 98 ? 9.978 -22.209 -1.055 1.00 28.89 98 LYS A O 1
ATOM 808 N N . ALA A 1 99 ? 10.546 -22.350 -3.254 1.00 44.56 99 ALA A N 1
ATOM 809 C CA . ALA A 1 99 ? 9.510 -21.596 -3.972 1.00 44.56 99 ALA A CA 1
ATOM 810 C C . ALA A 1 99 ? 8.460 -20.844 -3.120 1.00 44.56 99 ALA A C 1
ATOM 812 O O . ALA A 1 99 ? 7.616 -21.472 -2.491 1.00 44.56 99 ALA A O 1
ATOM 813 N N . VAL A 1 100 ? 8.445 -19.509 -3.251 1.00 51.41 100 VAL A N 1
ATOM 814 C CA . VAL A 1 100 ? 7.522 -18.542 -2.617 1.00 51.41 100 VAL A CA 1
ATOM 815 C C . VAL A 1 100 ? 7.862 -18.234 -1.152 1.00 51.41 100 VAL A C 1
ATOM 817 O O . VAL A 1 100 ? 7.497 -18.964 -0.237 1.00 51.41 100 VAL A O 1
ATOM 820 N N . GLY A 1 101 ? 8.539 -17.105 -0.923 1.00 56.69 101 GLY A N 1
ATOM 821 C CA . GLY A 1 101 ? 8.726 -16.549 0.418 1.00 56.69 101 GLY A CA 1
ATOM 822 C C . GLY A 1 101 ? 7.653 -15.502 0.708 1.00 56.69 101 GLY A C 1
ATOM 823 O O . GLY A 1 101 ? 7.656 -14.445 0.077 1.00 56.69 101 GLY A O 1
ATOM 824 N N . ILE A 1 102 ? 6.750 -15.784 1.652 1.00 58.09 102 ILE A N 1
ATOM 825 C CA . ILE A 1 102 ? 5.825 -14.786 2.210 1.00 58.09 102 ILE A CA 1
ATOM 826 C C . ILE A 1 102 ? 6.396 -14.331 3.552 1.00 58.09 102 ILE A C 1
ATOM 828 O O . ILE A 1 102 ? 6.516 -15.124 4.484 1.00 58.09 102 ILE A O 1
ATOM 832 N N . HIS A 1 103 ? 6.747 -13.053 3.661 1.00 64.06 103 HIS A N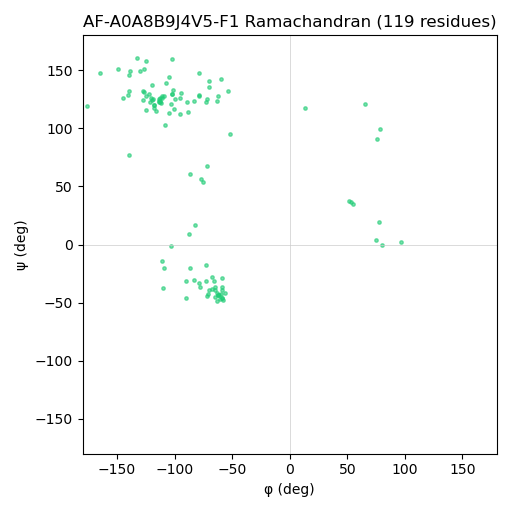 1
ATOM 833 C CA . HIS A 1 103 ? 7.117 -12.427 4.924 1.00 64.06 103 HIS A CA 1
ATOM 834 C C . HIS A 1 103 ? 5.924 -11.640 5.473 1.00 64.06 103 HIS A C 1
ATOM 836 O O . HIS A 1 103 ? 5.377 -10.783 4.777 1.00 64.06 103 HIS A O 1
ATOM 842 N N . MET A 1 104 ? 5.517 -11.935 6.712 1.00 53.50 104 MET A N 1
ATOM 843 C CA . MET A 1 104 ? 4.409 -11.259 7.387 1.00 53.50 104 MET A CA 1
ATOM 844 C C . MET A 1 104 ? 4.925 -10.436 8.572 1.00 53.50 104 MET A C 1
ATOM 846 O O . MET A 1 104 ? 5.525 -10.969 9.507 1.00 53.50 104 MET A O 1
ATOM 850 N N . GLU A 1 105 ? 4.639 -9.138 8.568 1.00 61.44 105 GLU A N 1
ATOM 851 C CA . GLU A 1 105 ? 4.819 -8.274 9.736 1.00 61.44 105 GLU A CA 1
ATOM 852 C C . GLU A 1 105 ? 3.446 -7.893 10.295 1.00 61.44 105 GLU A C 1
ATOM 854 O O . GLU A 1 105 ? 2.580 -7.406 9.566 1.00 61.44 105 GLU A O 1
ATOM 859 N N . GLU A 1 106 ? 3.238 -8.110 11.596 1.00 62.38 106 GLU A N 1
ATOM 860 C CA . GLU A 1 106 ? 2.000 -7.752 12.285 1.00 62.38 106 GLU A CA 1
ATOM 861 C C . GLU A 1 106 ? 2.285 -6.762 13.419 1.00 62.38 106 GLU A C 1
ATOM 863 O O . GLU A 1 106 ? 3.110 -6.999 14.305 1.00 62.38 106 GLU A O 1
ATOM 868 N N . THR A 1 107 ? 1.573 -5.638 13.401 1.00 62.28 107 THR A N 1
ATOM 869 C CA . THR A 1 107 ? 1.612 -4.614 14.446 1.00 62.28 107 THR A CA 1
ATOM 870 C C . THR A 1 107 ? 0.227 -4.465 15.061 1.00 62.28 107 THR A C 1
ATOM 872 O O . THR A 1 107 ? -0.757 -4.216 14.364 1.00 62.28 107 THR A O 1
ATOM 875 N N . HIS A 1 108 ? 0.146 -4.596 16.385 1.00 67.19 108 HIS A N 1
ATOM 876 C CA . HIS A 1 108 ? -1.072 -4.326 17.150 1.00 67.19 108 HIS A CA 1
ATOM 877 C C . HIS A 1 108 ? -0.960 -2.963 17.827 1.00 67.19 108 HIS A C 1
ATOM 879 O O . HIS A 1 108 ? 0.043 -2.667 18.485 1.00 67.19 108 HIS A O 1
ATOM 885 N N . MET A 1 109 ? -1.994 -2.144 17.649 1.00 56.91 109 MET A N 1
ATOM 886 C CA . MET A 1 109 ? -2.124 -0.817 18.234 1.00 56.91 109 MET A CA 1
ATOM 887 C C . MET A 1 109 ? -3.313 -0.806 19.193 1.00 56.91 109 MET A C 1
ATOM 889 O O . MET A 1 109 ? -4.468 -0.955 18.791 1.00 56.91 109 MET A O 1
ATOM 893 N N . ASP A 1 110 ? -3.009 -0.604 20.469 1.00 66.56 110 ASP A N 1
ATOM 894 C CA . ASP A 1 110 ? -3.992 -0.331 21.510 1.00 66.56 110 ASP A CA 1
ATOM 895 C C . ASP A 1 110 ? -3.968 1.161 21.827 1.00 66.56 110 ASP A C 1
ATOM 897 O O . ASP A 1 110 ? -2.943 1.815 21.618 1.00 66.56 110 ASP A O 1
ATOM 901 N N . THR A 1 111 ? -5.037 1.693 22.422 1.00 54.53 111 THR A N 1
ATOM 902 C CA . THR A 1 111 ? -5.022 3.024 23.045 1.00 54.53 111 THR A CA 1
ATOM 903 C C . THR A 1 111 ? -3.847 3.140 24.029 1.00 54.53 111 THR A C 1
ATOM 905 O O . THR A 1 111 ? -3.943 2.712 25.178 1.00 54.53 111 THR A O 1
ATOM 908 N N . GLY A 1 112 ? -2.723 3.686 23.554 1.00 48.47 112 GLY A N 1
ATOM 909 C CA . GLY A 1 112 ? -1.499 3.939 24.317 1.00 48.47 112 GLY A CA 1
ATOM 910 C C . GLY A 1 112 ? -0.375 2.891 24.244 1.00 48.47 112 GLY A C 1
ATOM 911 O O . GLY A 1 112 ? 0.634 3.091 24.919 1.00 48.47 112 GLY A O 1
ATOM 912 N N . ARG A 1 113 ? -0.474 1.794 23.470 1.00 53.50 113 ARG A N 1
ATOM 913 C CA . ARG A 1 113 ? 0.614 0.788 23.393 1.00 53.50 113 ARG A CA 1
ATOM 914 C C . ARG A 1 113 ? 0.754 0.166 22.000 1.00 53.50 113 ARG A C 1
ATOM 916 O O . ARG A 1 113 ? -0.203 -0.387 21.470 1.00 53.50 113 ARG A O 1
ATOM 923 N N . ILE A 1 114 ? 1.967 0.220 21.441 1.00 57.47 114 ILE A N 1
ATOM 924 C CA . ILE A 1 114 ? 2.329 -0.404 20.158 1.00 57.47 114 ILE A CA 1
ATOM 925 C C . ILE A 1 114 ? 3.126 -1.677 20.452 1.00 57.47 114 ILE A C 1
ATOM 927 O O . ILE A 1 114 ? 4.179 -1.610 21.084 1.00 57.47 114 ILE A O 1
ATOM 931 N N . ASN A 1 115 ? 2.644 -2.832 19.988 1.00 55.28 115 ASN A N 1
ATOM 932 C CA . ASN A 1 115 ? 3.383 -4.094 20.054 1.00 55.28 115 ASN A CA 1
ATOM 933 C C . ASN A 1 115 ? 3.643 -4.604 18.630 1.00 55.28 115 ASN A C 1
ATOM 935 O O . ASN A 1 115 ? 2.699 -4.873 17.887 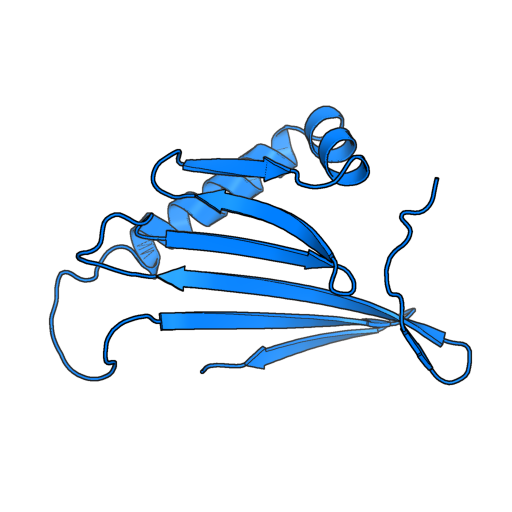1.00 55.28 115 ASN A O 1
ATOM 939 N N . LYS A 1 116 ? 4.920 -4.758 18.258 1.00 52.16 116 LYS A N 1
ATOM 940 C CA . LYS A 1 116 ? 5.334 -5.362 16.983 1.00 52.16 116 LYS A CA 1
ATOM 941 C C . LYS A 1 116 ? 5.619 -6.848 17.171 1.00 52.16 116 LYS A C 1
ATOM 943 O O . LYS A 1 116 ? 6.366 -7.220 18.076 1.00 52.16 116 LYS A O 1
ATOM 948 N N . LYS A 1 117 ? 5.055 -7.694 16.311 1.00 54.44 117 LYS A N 1
ATOM 949 C CA . LYS A 1 117 ? 5.385 -9.119 16.218 1.00 54.44 117 LYS A CA 1
ATOM 950 C C . LYS A 1 117 ? 5.951 -9.403 14.832 1.00 54.44 117 LYS A C 1
ATOM 952 O O . LYS A 1 117 ? 5.286 -9.204 13.822 1.00 54.44 117 LYS A O 1
ATOM 957 N N . HIS A 1 118 ? 7.187 -9.891 14.791 1.00 46.41 118 HIS A N 1
ATOM 958 C CA . HIS A 1 118 ? 7.773 -10.420 13.564 1.00 46.41 118 HIS A CA 1
ATOM 959 C C . HIS A 1 118 ? 7.412 -11.901 13.466 1.00 46.41 118 HIS A C 1
ATOM 961 O O . HIS A 1 118 ? 7.867 -12.696 14.290 1.00 46.41 118 HIS A O 1
ATOM 967 N N . ILE A 1 119 ? 6.603 -12.273 12.474 1.00 43.28 119 ILE A N 1
ATOM 968 C CA . ILE A 1 119 ? 6.264 -13.669 12.197 1.00 43.28 119 ILE A CA 1
ATOM 969 C C . ILE A 1 119 ? 6.992 -14.054 10.909 1.00 43.28 119 ILE A C 1
ATOM 971 O O . ILE A 1 119 ? 6.616 -13.656 9.810 1.00 43.28 119 ILE A O 1
ATOM 975 N N . LYS A 1 120 ? 8.089 -14.803 11.044 1.00 42.84 120 LYS A N 1
ATOM 976 C CA . LYS A 1 120 ? 8.727 -15.451 9.893 1.00 42.84 120 LYS A CA 1
ATOM 977 C C . LYS A 1 120 ? 7.992 -16.764 9.633 1.00 42.84 120 LYS A C 1
ATOM 979 O O . LYS A 1 120 ? 7.880 -17.566 10.560 1.00 42.84 120 LYS A O 1
ATOM 984 N N . CYS A 1 121 ? 7.475 -16.941 8.421 1.00 39.62 121 CYS A N 1
ATOM 985 C CA . CYS A 1 121 ? 7.057 -18.250 7.928 1.00 39.62 121 CYS A CA 1
ATOM 986 C C . CYS A 1 121 ? 8.282 -19.059 7.505 1.00 39.62 121 CYS A C 1
ATOM 988 O O . CYS A 1 121 ? 9.247 -18.435 7.005 1.00 39.62 121 CYS A O 1
#

Secondary structure (DSSP, 8-state):
-------EEETTEEEEEEEEEEEE--SSSS-SEEEEEEETTEEEEEEETTTTEEEE-SHHHHHHHHH-HHHHHHHHHHHHHIIIIISS---S--S---S-EEEEEEEEEETTEEEEEEEE-

pLDDT: mean 75.45, std 18.87, range [28.89, 95.31]

Sequence (121 aa):
VEPQTNVLTINGVKKHSLRNFFTGVTGINFPEFTAVGMVDGEQFVHYDSNTREQRPKTEWIKKVVGDDAEYWDTETKILIHAHTHTYGPFHRPCVFWKAVGIHMEETHMDTGRINKKHIKC

Radius of gyration: 16.35 Å; Cα contacts (8 Å, |Δi|>4): 202; chains: 1; bounding box: 41×39×42 Å

Solvent-accessible surface area (backbone atoms only — not comparable to full-atom values): 7069 Å² total; per-residue (Å²): 130,82,77,92,57,65,61,45,69,59,96,87,40,65,39,44,38,41,36,40,41,38,39,43,46,82,97,61,104,59,55,47,32,35,39,38,37,24,46,31,87,41,67,39,36,40,32,38,54,76,78,67,44,69,42,66,64,39,75,69,48,49,48,47,47,70,77,38,50,66,61,49,52,50,55,41,49,51,52,50,46,41,41,59,66,74,66,43,72,77,86,66,92,79,83,90,79,79,85,66,53,59,45,41,42,41,36,41,40,43,94,90,48,81,49,80,46,82,47,81,114